Protein AF-A0A950VJY5-F1 (afdb_monomer)

Mean predicted aligned error: 3.11 Å

Solvent-accessible surface area (backbone atoms only — not comparable to full-atom values): 9337 Å² total; per-residue (Å²): 140,59,28,35,28,33,32,48,60,24,41,36,38,48,48,24,31,32,74,44,78,8,54,73,68,80,34,71,55,58,63,58,92,52,26,33,60,64,36,18,53,46,52,40,54,42,53,48,38,57,77,68,72,43,86,85,82,41,39,42,32,32,41,48,60,34,58,52,48,41,64,75,40,31,74,78,50,37,62,79,45,54,50,73,69,52,54,52,46,38,77,76,61,54,58,92,57,48,47,78,38,81,85,54,80,79,39,52,68,32,36,72,71,49,65,65,55,39,68,76,57,98,82,40,72,43,76,56,53,72,68,60,38,48,48,52,10,56,33,51,64,66,43,52,97,92,43,70,47,26,36,27,57,82,53,68,64,63,58,53,34,78,95,36,61,96,29,59,54

Secondary structure (DSSP, 8-state):
---EEEPHHHHHHHHHHHHTTTGGGTS-----SS--HHHHHHHHHHHHHHHTT------EEEEHHHHHHHHHTHHHHTTTSS-HHHHHHHHHS--TTEEEE--SGGGHHHHHTS-SEEE-STT-EEEPPHHHHHHHHHHHHT--SS---EEE---HHHHT-GGGTTTB-

Radius of gyration: 15.48 Å; Cα contacts (8 Å, |Δi|>4): 274; chains: 1; bounding box: 44×30×37 Å

Structure (mmCIF, N/CA/C/O backbone):
data_AF-A0A950VJY5-F1
#
_entry.id   AF-A0A950VJY5-F1
#
loop_
_atom_site.group_PDB
_atom_site.id
_atom_site.type_symbol
_atom_site.label_atom_id
_atom_site.label_alt_id
_atom_site.label_comp_id
_atom_site.label_asym_id
_atom_site.label_entity_id
_atom_site.label_seq_id
_atom_site.pdbx_PDB_ins_code
_atom_site.Cartn_x
_atom_site.Cartn_y
_atom_site.Cartn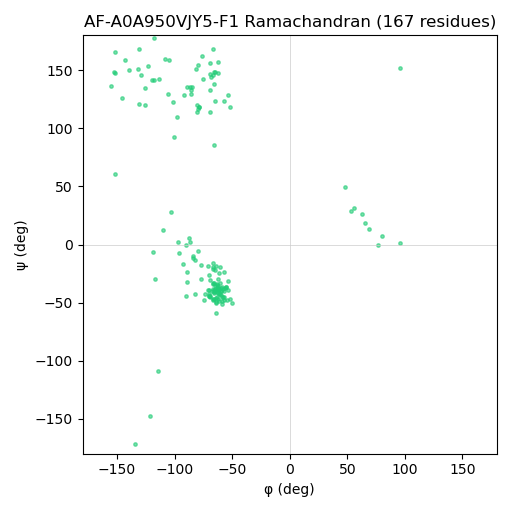_z
_atom_site.occupancy
_atom_site.B_iso_or_equiv
_atom_site.auth_seq_id
_atom_site.auth_comp_id
_atom_site.auth_asym_id
_atom_site.auth_atom_id
_atom_site.pdbx_PDB_model_num
ATOM 1 N N . MET A 1 1 ? 11.639 11.248 5.006 1.00 70.75 1 MET A N 1
ATOM 2 C CA . MET A 1 1 ? 11.429 10.058 4.155 1.00 70.75 1 MET A CA 1
ATOM 3 C C . MET A 1 1 ? 10.910 8.958 5.064 1.00 70.75 1 MET A C 1
ATOM 5 O O . MET A 1 1 ? 11.319 8.972 6.218 1.00 70.75 1 MET A O 1
ATOM 9 N N . ARG A 1 2 ? 9.901 8.187 4.648 1.00 87.00 2 ARG A N 1
ATOM 10 C CA . ARG A 1 2 ? 9.120 7.291 5.522 1.00 87.00 2 ARG A CA 1
ATOM 11 C C . ARG A 1 2 ? 8.578 6.133 4.686 1.00 87.00 2 ARG A C 1
ATOM 13 O O . ARG A 1 2 ? 8.304 6.359 3.508 1.00 87.00 2 ARG A O 1
ATOM 20 N N . SER A 1 3 ? 8.422 4.952 5.277 1.00 95.56 3 SER A N 1
ATOM 21 C CA . SER A 1 3 ? 7.792 3.808 4.609 1.00 95.56 3 SER A CA 1
ATOM 22 C C . SER A 1 3 ? 6.305 4.072 4.344 1.00 95.56 3 SER A C 1
ATOM 24 O O . SER A 1 3 ? 5.652 4.763 5.131 1.00 95.56 3 SER A O 1
ATOM 26 N N . ILE A 1 4 ? 5.772 3.552 3.238 1.00 97.62 4 ILE A N 1
ATOM 27 C CA . ILE A 1 4 ? 4.392 3.799 2.797 1.00 97.62 4 ILE A CA 1
ATOM 28 C C . ILE A 1 4 ? 3.682 2.491 2.442 1.00 97.62 4 ILE A C 1
ATOM 30 O O . ILE A 1 4 ? 4.117 1.761 1.553 1.00 97.62 4 ILE A O 1
ATOM 34 N N . GLY A 1 5 ? 2.580 2.219 3.135 1.00 98.12 5 GLY A N 1
ATOM 35 C CA . GLY A 1 5 ? 1.648 1.145 2.828 1.00 98.12 5 GLY A CA 1
ATOM 36 C C . GLY A 1 5 ? 0.626 1.610 1.801 1.00 98.12 5 GLY A C 1
ATOM 37 O O . GLY A 1 5 ? 0.067 2.698 1.935 1.00 98.12 5 GLY A O 1
ATOM 38 N N . LEU A 1 6 ? 0.388 0.811 0.770 1.00 98.56 6 LEU A N 1
ATOM 39 C CA . LEU A 1 6 ? -0.612 1.089 -0.252 1.00 98.56 6 LEU A CA 1
ATOM 40 C C . LEU A 1 6 ? -1.865 0.257 0.012 1.00 98.56 6 LEU A C 1
ATOM 42 O O . LEU A 1 6 ? -1.803 -0.975 0.034 1.00 98.56 6 LEU A O 1
ATOM 46 N N . ASP A 1 7 ? -2.997 0.938 0.161 1.00 97.56 7 ASP A N 1
ATOM 47 C CA . ASP A 1 7 ? -4.314 0.316 0.046 1.00 97.56 7 ASP A CA 1
ATOM 48 C C . ASP A 1 7 ? -4.576 -0.150 -1.406 1.00 97.56 7 ASP A C 1
ATOM 50 O O . ASP A 1 7 ? -3.850 0.200 -2.341 1.00 97.56 7 ASP A O 1
ATOM 54 N N . THR A 1 8 ? -5.623 -0.941 -1.617 1.00 97.94 8 THR A N 1
ATOM 55 C CA . THR A 1 8 ? -6.007 -1.567 -2.884 1.00 97.94 8 THR A CA 1
ATOM 56 C C . THR A 1 8 ? -6.094 -0.583 -4.059 1.00 97.94 8 THR A C 1
ATOM 58 O O . THR A 1 8 ? -5.561 -0.868 -5.137 1.00 97.94 8 THR A O 1
ATOM 61 N N . GLY A 1 9 ? -6.745 0.574 -3.885 1.00 97.75 9 GLY A N 1
ATOM 62 C CA . GLY A 1 9 ? -6.869 1.598 -4.936 1.00 97.75 9 GLY A CA 1
ATOM 63 C C . GLY A 1 9 ? -5.510 2.194 -5.330 1.00 97.75 9 GLY A C 1
ATOM 64 O O . GLY A 1 9 ? -5.079 2.039 -6.482 1.00 97.75 9 GLY A O 1
ATOM 65 N N . PRO A 1 10 ? -4.779 2.802 -4.378 1.00 98.19 10 PRO A N 1
ATOM 66 C CA . PRO A 1 10 ? -3.425 3.308 -4.594 1.00 98.19 10 PRO A CA 1
ATOM 67 C C . PRO A 1 10 ? -2.438 2.262 -5.126 1.00 98.19 10 PRO A C 1
ATOM 69 O O . PRO A 1 10 ? -1.627 2.596 -5.988 1.00 98.19 10 PRO A O 1
ATOM 72 N N . LEU A 1 11 ? -2.526 0.996 -4.699 1.00 98.62 11 LEU A N 1
ATOM 73 C CA . LEU A 1 11 ? -1.717 -0.100 -5.242 1.00 98.62 11 LEU A CA 1
ATOM 74 C C . LEU A 1 11 ? -2.030 -0.357 -6.720 1.00 98.62 11 LEU A C 1
ATOM 76 O O . LEU A 1 11 ? -1.112 -0.496 -7.529 1.00 98.62 11 LEU A O 1
ATOM 80 N N . ALA A 1 12 ? -3.308 -0.411 -7.099 1.00 98.38 12 ALA A N 1
ATOM 81 C CA . ALA A 1 12 ? -3.699 -0.606 -8.494 1.00 98.38 12 ALA A CA 1
ATOM 82 C C . ALA A 1 12 ? -3.202 0.541 -9.386 1.00 98.38 12 ALA A C 1
ATOM 84 O O . ALA A 1 12 ? -2.751 0.316 -10.512 1.00 98.38 12 ALA A O 1
ATOM 85 N N . ASP A 1 13 ? -3.261 1.771 -8.877 1.00 98.12 13 ASP A N 1
ATOM 86 C CA . ASP A 1 13 ? -2.757 2.950 -9.574 1.00 98.12 13 ASP A CA 1
ATOM 87 C C . ASP A 1 13 ? -1.230 2.959 -9.682 1.00 98.12 13 ASP A C 1
ATOM 89 O O . ASP A 1 13 ? -0.686 3.149 -10.772 1.00 98.12 13 ASP A O 1
ATOM 93 N N . PHE A 1 14 ? -0.541 2.626 -8.591 1.00 98.56 14 PHE A N 1
ATOM 94 C CA . PHE A 1 14 ? 0.899 2.399 -8.574 1.00 98.56 14 PHE A CA 1
ATOM 95 C C . PHE A 1 14 ? 1.317 1.351 -9.613 1.00 98.56 14 PHE A C 1
ATOM 97 O O . PHE A 1 14 ? 2.227 1.613 -10.392 1.00 98.56 14 PHE A O 1
ATOM 104 N N . LEU A 1 15 ? 0.645 0.196 -9.686 1.00 98.56 15 LEU A N 1
ATOM 105 C CA . LEU A 1 15 ? 0.972 -0.867 -10.645 1.00 98.56 15 LEU A CA 1
ATOM 106 C C . LEU A 1 15 ? 0.735 -0.434 -12.097 1.00 98.56 15 LEU A C 1
ATOM 108 O O . LEU A 1 15 ? 1.558 -0.729 -12.968 1.00 98.56 15 LEU A O 1
ATOM 112 N N . GLY A 1 16 ? -0.351 0.299 -12.359 1.00 98.12 16 GLY A N 1
ATOM 113 C CA . GLY A 1 16 ? -0.619 0.879 -13.675 1.00 98.12 16 GLY A CA 1
ATOM 114 C C . GLY A 1 16 ? 0.478 1.850 -14.115 1.00 98.12 16 GLY A C 1
ATOM 115 O O . GLY A 1 16 ? 0.944 1.793 -15.252 1.00 98.12 16 GLY A O 1
ATOM 116 N N . GLN A 1 17 ? 0.958 2.698 -13.203 1.00 98.31 17 GLN A N 1
ATOM 117 C CA . GLN A 1 17 ? 2.090 3.582 -13.482 1.00 98.31 17 GLN A CA 1
ATOM 118 C C . GLN A 1 17 ? 3.406 2.803 -13.606 1.00 98.31 17 GLN A C 1
ATOM 120 O O . GLN A 1 17 ? 4.171 3.053 -14.534 1.00 98.31 17 GLN A O 1
ATOM 125 N N . PHE A 1 18 ? 3.660 1.824 -12.735 1.00 98.38 18 PHE A N 1
ATOM 126 C CA . PHE A 1 18 ? 4.872 1.003 -12.732 1.00 98.38 18 PHE A CA 1
ATOM 127 C C . PHE A 1 18 ? 5.078 0.292 -14.073 1.00 98.38 18 PHE A C 1
ATOM 129 O O . PHE A 1 18 ? 6.179 0.317 -14.620 1.00 98.38 18 PHE A O 1
ATOM 136 N N . TYR A 1 19 ? 4.027 -0.301 -14.645 1.00 97.75 19 TYR A N 1
ATOM 137 C CA . TYR A 1 19 ? 4.103 -0.941 -15.963 1.00 97.75 19 TYR A CA 1
ATOM 138 C C . TYR A 1 19 ? 3.917 0.020 -17.145 1.00 97.75 19 TYR A C 1
ATOM 140 O O . TYR A 1 19 ? 4.209 -0.366 -18.278 1.00 97.75 19 TYR A O 1
ATOM 148 N N . GLY A 1 20 ? 3.483 1.254 -16.885 1.00 97.06 20 GLY A N 1
ATOM 149 C CA . GLY A 1 20 ? 3.276 2.307 -17.873 1.00 97.06 20 GLY A CA 1
ATOM 150 C C . GLY A 1 20 ? 4.235 3.484 -17.686 1.00 97.06 20 GLY A C 1
ATOM 151 O O . GLY A 1 20 ? 5.429 3.390 -17.979 1.00 97.06 20 GLY A O 1
ATOM 152 N N . SER A 1 21 ? 3.694 4.616 -17.231 1.00 97.25 21 SER A N 1
ATOM 153 C CA . SER A 1 21 ? 4.362 5.926 -17.221 1.00 97.25 21 SER A CA 1
ATOM 154 C C . SER A 1 21 ? 5.622 6.009 -16.356 1.00 97.25 21 SER A C 1
ATOM 156 O O . SER A 1 21 ? 6.575 6.670 -16.760 1.00 97.25 21 SER A O 1
ATOM 158 N N . ALA A 1 22 ? 5.663 5.330 -15.208 1.00 96.75 22 ALA A N 1
ATOM 159 C CA . ALA A 1 22 ? 6.813 5.321 -14.301 1.00 96.75 22 ALA A CA 1
ATOM 160 C C . ALA A 1 22 ? 7.926 4.360 -14.760 1.00 96.75 22 ALA A C 1
ATOM 162 O O . ALA A 1 22 ? 8.996 4.313 -14.154 1.00 96.75 22 ALA A O 1
ATOM 163 N N . GLN A 1 23 ? 7.700 3.583 -15.827 1.00 95.88 23 GLN A N 1
ATOM 164 C CA . GLN A 1 23 ? 8.704 2.724 -16.467 1.00 95.88 23 GLN A CA 1
ATOM 165 C C . GLN A 1 23 ? 9.496 1.858 -15.472 1.00 95.88 23 GLN A C 1
ATOM 167 O O . GLN A 1 23 ? 10.727 1.807 -15.505 1.00 95.88 23 GLN A O 1
ATOM 172 N N . ARG A 1 24 ? 8.785 1.169 -14.577 1.00 94.75 24 ARG A N 1
ATOM 173 C CA . ARG A 1 24 ? 9.330 0.308 -13.513 1.00 94.75 24 ARG A CA 1
ATOM 174 C C . ARG A 1 24 ? 10.190 1.053 -12.479 1.00 94.75 24 ARG A C 1
ATOM 176 O O . ARG A 1 24 ? 11.061 0.455 -11.858 1.00 94.75 24 ARG A O 1
ATOM 183 N N . GLY A 1 25 ? 9.941 2.349 -12.294 1.00 93.56 25 GLY A N 1
ATOM 184 C CA . GLY A 1 25 ? 10.686 3.228 -11.387 1.00 93.56 25 GLY A CA 1
ATOM 185 C C . GLY A 1 25 ? 11.813 4.026 -12.054 1.00 93.56 25 GLY A C 1
ATOM 186 O O . GLY A 1 25 ? 12.479 4.797 -11.372 1.00 93.56 25 GLY A O 1
ATOM 187 N N . ASN A 1 26 ? 12.019 3.889 -13.371 1.00 94.06 26 ASN A N 1
ATOM 188 C CA . ASN A 1 26 ? 12.992 4.704 -14.116 1.00 94.06 26 ASN A CA 1
ATOM 189 C C . ASN A 1 26 ? 12.486 6.125 -14.414 1.00 94.06 26 ASN A C 1
ATOM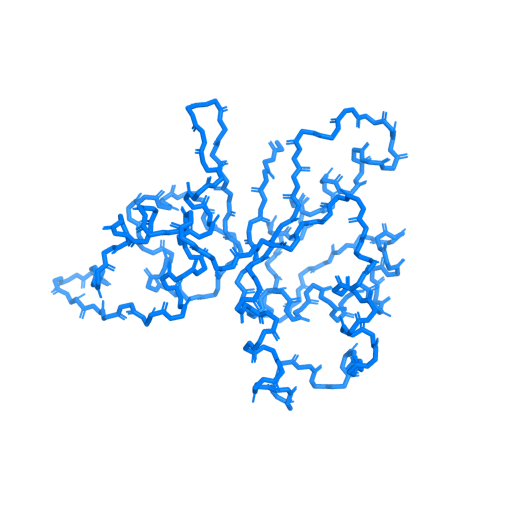 191 O O . ASN A 1 26 ? 13.273 7.013 -14.735 1.00 94.06 26 ASN A O 1
ATOM 195 N N . ALA A 1 27 ? 11.177 6.341 -14.312 1.00 97.19 27 ALA A N 1
ATOM 196 C CA . ALA A 1 27 ? 10.535 7.642 -14.398 1.00 97.19 27 ALA A CA 1
ATOM 197 C C . ALA A 1 27 ? 9.723 7.895 -13.115 1.00 97.19 27 ALA A C 1
ATOM 199 O O . ALA A 1 27 ? 9.303 6.939 -12.455 1.00 97.19 27 ALA A O 1
ATOM 200 N N . PRO A 1 28 ? 9.504 9.165 -12.729 1.00 97.25 28 PRO A N 1
ATOM 201 C CA . PRO A 1 28 ? 8.791 9.472 -11.500 1.00 97.25 28 PRO A CA 1
ATOM 202 C C . PRO A 1 28 ? 7.327 9.029 -11.577 1.00 97.25 28 PRO A C 1
ATOM 204 O O . PRO A 1 28 ? 6.639 9.281 -12.567 1.00 97.25 28 PRO A O 1
ATOM 207 N N . PHE A 1 29 ? 6.839 8.444 -10.485 1.00 98.25 29 PHE A N 1
ATOM 208 C CA . PHE A 1 29 ? 5.415 8.293 -10.212 1.00 98.25 29 PHE A CA 1
ATOM 209 C C . PHE A 1 29 ? 4.762 9.671 -10.089 1.00 98.25 29 PHE A C 1
ATOM 211 O O . PHE A 1 29 ? 5.385 10.637 -9.638 1.00 98.25 29 PHE A O 1
ATOM 218 N N . GLN A 1 30 ? 3.502 9.770 -10.487 1.00 98.19 30 GLN A N 1
ATOM 219 C CA . GLN A 1 30 ? 2.746 11.018 -10.516 1.00 98.19 30 GLN A CA 1
ATOM 220 C C . GLN A 1 30 ? 1.386 10.833 -9.846 1.00 98.19 30 GLN A C 1
ATOM 222 O O . GLN A 1 30 ? 0.954 9.710 -9.577 1.00 98.19 30 GLN A O 1
ATOM 227 N N . LYS A 1 31 ? 0.696 11.950 -9.594 1.00 97.44 31 LYS A N 1
ATOM 228 C CA . LYS A 1 31 ? -0.716 11.915 -9.212 1.00 97.44 31 LYS A CA 1
ATOM 229 C C . LYS A 1 31 ? -1.492 11.110 -10.258 1.00 97.44 31 LYS A C 1
ATOM 231 O O . LYS A 1 31 ? -1.392 11.408 -11.449 1.00 97.44 31 LYS A O 1
ATOM 236 N N . GLY A 1 32 ? -2.267 10.136 -9.804 1.00 94.19 32 GLY A N 1
ATOM 237 C CA . GLY A 1 32 ? -3.138 9.334 -10.652 1.00 94.19 32 GLY A CA 1
ATOM 238 C C . GLY A 1 32 ? -4.599 9.439 -10.229 1.00 94.19 32 GLY A C 1
ATOM 239 O O . GLY A 1 32 ? -5.050 10.498 -9.783 1.00 94.19 32 GLY A O 1
ATOM 240 N N . MET A 1 33 ? -5.339 8.349 -10.422 1.00 92.69 33 MET A N 1
ATOM 241 C CA . MET A 1 33 ? -6.743 8.264 -10.007 1.00 92.69 33 MET A CA 1
ATOM 242 C C . MET A 1 33 ? -6.868 8.121 -8.491 1.00 92.69 33 MET A C 1
ATOM 244 O O . MET A 1 33 ? -7.690 8.804 -7.893 1.00 92.69 33 MET A O 1
ATOM 248 N N . SER A 1 34 ? -6.015 7.282 -7.904 1.00 95.81 34 SER A N 1
ATOM 249 C CA . SER A 1 34 ? -6.031 6.938 -6.478 1.00 95.81 34 SER A CA 1
ATOM 250 C C . SER A 1 34 ? -4.754 7.387 -5.777 1.00 95.81 34 SER A C 1
ATOM 252 O O . SER A 1 34 ? -4.759 7.688 -4.588 1.00 95.81 34 SER A O 1
ATOM 254 N N . LEU A 1 35 ? -3.634 7.438 -6.503 1.00 96.44 35 LEU A N 1
ATOM 255 C CA . LEU A 1 35 ? -2.363 7.875 -5.953 1.00 96.44 35 LEU A CA 1
ATOM 256 C C . LEU A 1 35 ? -2.323 9.404 -5.872 1.00 96.44 35 LEU A C 1
ATOM 258 O O . LEU A 1 35 ? -2.380 10.100 -6.892 1.00 96.44 35 LEU A O 1
ATOM 262 N N . THR A 1 36 ? -2.194 9.935 -4.662 1.00 96.88 36 THR A N 1
ATOM 263 C CA . THR A 1 36 ? -2.111 11.379 -4.420 1.00 96.88 36 THR A CA 1
ATOM 264 C C . THR A 1 36 ? -0.732 11.946 -4.783 1.00 96.88 36 THR A C 1
ATOM 266 O O . THR A 1 36 ? 0.247 11.198 -4.909 1.00 96.88 36 THR A O 1
ATOM 269 N N . PRO A 1 37 ? -0.607 13.276 -4.968 1.00 97.12 37 PRO A N 1
ATOM 270 C CA . PRO A 1 37 ? 0.694 13.921 -5.151 1.00 97.12 37 PRO A CA 1
ATOM 271 C C . PRO A 1 37 ? 1.689 13.599 -4.029 1.00 97.12 37 PRO A C 1
ATOM 273 O O . PRO A 1 37 ? 2.876 13.389 -4.286 1.00 97.12 37 PRO A O 1
ATOM 276 N N . GLU A 1 38 ? 1.213 13.545 -2.788 1.00 96.75 38 GLU A N 1
ATOM 277 C CA . GLU A 1 38 ? 2.013 13.297 -1.597 1.00 96.75 38 GLU A CA 1
ATOM 278 C C . GLU A 1 38 ? 2.504 11.846 -1.554 1.00 96.75 38 GLU A C 1
ATOM 280 O O . GLU A 1 38 ? 3.696 11.615 -1.323 1.00 96.75 38 GLU A O 1
ATOM 285 N N . ALA A 1 39 ? 1.631 10.880 -1.865 1.00 97.25 39 ALA A N 1
ATOM 286 C CA . ALA A 1 39 ? 2.004 9.474 -1.997 1.00 97.25 39 ALA A CA 1
ATOM 287 C C . ALA A 1 39 ? 3.021 9.270 -3.131 1.00 97.25 39 ALA A C 1
ATOM 289 O O . ALA A 1 39 ? 4.066 8.649 -2.925 1.00 97.25 39 ALA A O 1
ATOM 290 N N . ALA A 1 40 ? 2.784 9.865 -4.305 1.00 97.88 40 ALA A N 1
ATOM 291 C CA . ALA A 1 40 ? 3.713 9.805 -5.432 1.00 97.88 40 ALA A CA 1
ATOM 292 C C . ALA A 1 40 ? 5.086 10.406 -5.077 1.00 97.88 40 ALA A C 1
ATOM 294 O O . ALA A 1 40 ? 6.126 9.815 -5.372 1.00 97.88 40 ALA A O 1
ATOM 295 N N . LYS A 1 41 ? 5.113 11.553 -4.385 1.00 97.06 41 LYS A N 1
ATOM 296 C CA . LYS A 1 41 ? 6.352 12.176 -3.894 1.00 97.06 41 LYS A CA 1
ATOM 297 C C . LYS A 1 41 ? 7.09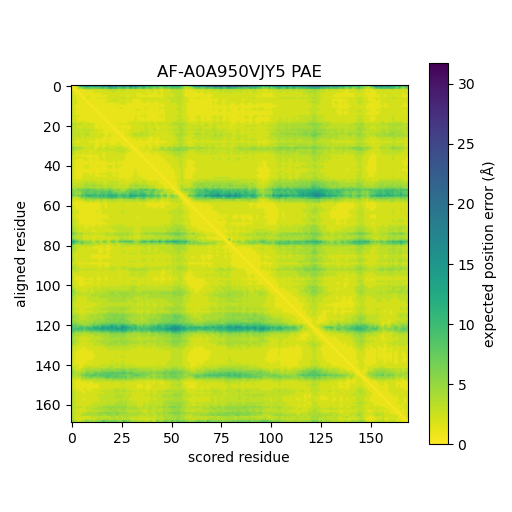8 11.267 -2.913 1.00 97.06 41 LYS A C 1
ATOM 299 O O . LYS A 1 41 ? 8.322 11.172 -3.004 1.00 97.06 41 LYS A O 1
ATOM 304 N N . ALA A 1 42 ? 6.389 10.607 -1.997 1.00 96.19 42 ALA A N 1
ATOM 305 C CA . ALA A 1 42 ? 6.983 9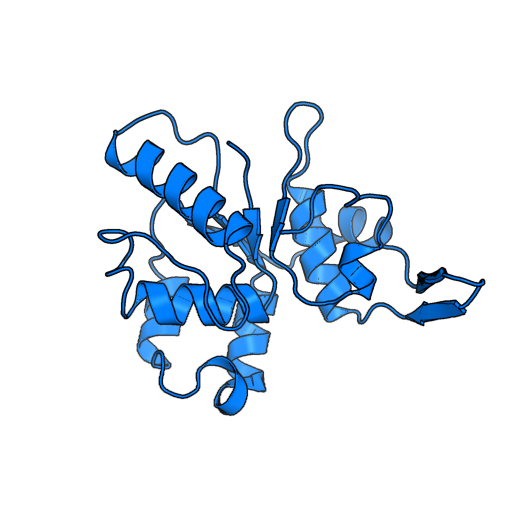.681 -1.035 1.00 96.19 42 ALA A CA 1
ATOM 306 C C . ALA A 1 42 ? 7.583 8.444 -1.723 1.00 96.19 42 ALA A C 1
ATOM 308 O O . ALA A 1 42 ? 8.740 8.113 -1.468 1.00 96.19 42 ALA A O 1
ATOM 309 N N . ILE A 1 43 ? 6.846 7.828 -2.652 1.00 97.56 43 ILE A N 1
ATOM 310 C CA . ILE A 1 43 ? 7.319 6.691 -3.457 1.00 97.56 43 ILE A CA 1
ATOM 311 C C . ILE A 1 43 ? 8.566 7.083 -4.250 1.00 97.56 43 ILE A C 1
ATOM 313 O O . ILE A 1 43 ? 9.575 6.388 -4.191 1.00 97.56 43 ILE A O 1
ATOM 317 N N . ASN A 1 44 ? 8.541 8.225 -4.941 1.00 97.31 44 ASN A N 1
ATOM 318 C CA . ASN A 1 44 ? 9.698 8.704 -5.697 1.00 97.31 44 ASN A CA 1
ATOM 319 C C . ASN A 1 44 ? 10.925 8.916 -4.806 1.00 97.31 44 ASN A C 1
ATOM 321 O O . ASN A 1 44 ? 12.035 8.585 -5.211 1.00 97.31 44 ASN A O 1
ATOM 325 N N . ALA A 1 45 ? 10.740 9.445 -3.594 1.00 95.50 45 ALA A N 1
ATOM 326 C CA . ALA A 1 45 ? 11.833 9.619 -2.645 1.00 95.50 45 ALA A CA 1
ATOM 327 C C . ALA A 1 45 ? 12.454 8.273 -2.232 1.00 95.50 45 ALA A C 1
ATOM 329 O O . ALA A 1 45 ? 13.677 8.180 -2.179 1.00 95.50 45 ALA A O 1
ATOM 330 N N . ILE A 1 46 ? 11.630 7.241 -2.008 1.00 95.88 46 ILE A N 1
ATOM 331 C CA . ILE A 1 46 ? 12.092 5.872 -1.731 1.00 95.88 46 ILE A CA 1
ATOM 332 C C . ILE A 1 46 ? 12.841 5.308 -2.943 1.00 95.88 46 ILE A C 1
ATOM 334 O O . ILE A 1 46 ? 13.970 4.861 -2.815 1.00 95.88 46 ILE A O 1
ATOM 338 N N . VAL A 1 47 ? 12.274 5.373 -4.148 1.00 95.69 47 VAL A N 1
ATOM 339 C CA . VAL A 1 47 ? 12.942 4.853 -5.356 1.00 95.69 47 VAL A CA 1
ATOM 340 C C . VAL A 1 47 ? 14.310 5.517 -5.563 1.00 95.69 47 VAL A C 1
ATOM 342 O O . VAL A 1 47 ? 15.285 4.843 -5.888 1.00 95.69 47 VAL A O 1
ATOM 345 N N . GLN A 1 48 ? 14.413 6.826 -5.317 1.00 93.69 48 GLN A N 1
ATOM 346 C CA . GLN A 1 48 ? 15.661 7.573 -5.474 1.00 93.69 48 GLN A CA 1
ATOM 347 C C . GLN A 1 48 ? 16.768 7.141 -4.506 1.00 93.69 48 GLN A C 1
ATOM 349 O O . GLN A 1 48 ? 17.924 7.139 -4.922 1.00 93.69 48 GLN A O 1
ATOM 354 N N . THR A 1 49 ? 16.465 6.743 -3.264 1.00 92.69 49 THR A N 1
ATOM 355 C CA . THR A 1 49 ? 17.515 6.232 -2.360 1.00 92.69 49 THR A CA 1
ATOM 356 C C . THR A 1 49 ? 18.111 4.934 -2.877 1.00 92.69 49 THR A C 1
ATOM 358 O O . THR A 1 49 ? 19.322 4.758 -2.837 1.00 92.69 49 THR A O 1
ATOM 361 N N . PHE A 1 50 ? 17.282 4.060 -3.451 1.00 90.81 50 PHE A N 1
ATOM 362 C CA . PHE A 1 50 ? 17.757 2.806 -4.036 1.00 90.81 50 PHE A CA 1
ATOM 363 C C . PHE A 1 50 ? 18.548 3.025 -5.326 1.00 90.81 50 PHE A C 1
ATOM 365 O O . PHE A 1 50 ? 19.563 2.374 -5.536 1.00 90.81 50 PHE A O 1
ATOM 372 N N . VAL A 1 51 ? 18.129 3.964 -6.178 1.00 89.19 51 VAL A N 1
ATOM 373 C CA . VAL A 1 51 ? 18.888 4.328 -7.390 1.00 89.19 51 VAL A CA 1
ATOM 374 C C . VAL A 1 51 ? 20.270 4.898 -7.042 1.00 89.19 51 VAL A C 1
ATOM 376 O O . VAL A 1 51 ? 21.212 4.736 -7.814 1.00 89.19 51 VAL A O 1
ATOM 379 N N . ARG A 1 52 ? 20.402 5.549 -5.881 1.00 89.69 52 ARG A N 1
ATOM 380 C CA . ARG A 1 52 ? 21.664 6.104 -5.370 1.00 89.69 52 ARG A CA 1
ATOM 381 C C . ARG A 1 52 ? 22.504 5.109 -4.566 1.00 89.69 52 ARG A C 1
ATOM 383 O O . ARG A 1 52 ? 23.556 5.507 -4.077 1.00 89.69 52 ARG A O 1
ATOM 390 N N . ASP A 1 53 ? 22.053 3.859 -4.438 1.00 87.31 53 ASP A N 1
ATOM 391 C CA . ASP A 1 53 ? 22.688 2.822 -3.612 1.00 87.31 53 ASP A CA 1
ATOM 392 C C . ASP A 1 53 ? 22.866 3.251 -2.139 1.00 87.31 53 ASP A C 1
ATOM 394 O O . ASP A 1 53 ? 23.818 2.888 -1.449 1.00 87.31 53 ASP A O 1
ATOM 398 N N . GLU A 1 54 ? 21.941 4.080 -1.644 1.00 87.00 54 GLU A N 1
ATOM 399 C CA . GLU A 1 54 ? 21.895 4.482 -0.240 1.00 87.00 54 GLU A CA 1
ATOM 400 C C . GLU A 1 54 ? 21.214 3.387 0.602 1.00 87.00 54 GLU A C 1
ATOM 402 O O . GLU A 1 54 ? 20.329 2.685 0.101 1.00 87.00 54 GLU A O 1
ATOM 407 N N . PRO A 1 55 ? 21.558 3.247 1.901 1.00 80.81 55 PRO A N 1
ATOM 408 C CA . PRO A 1 55 ? 20.936 2.259 2.773 1.00 80.81 55 PRO A CA 1
ATOM 409 C C . PRO A 1 55 ? 19.406 2.334 2.743 1.00 80.81 55 PRO A C 1
ATOM 411 O O . PRO A 1 55 ? 18.794 3.337 3.124 1.00 80.81 55 PRO A O 1
ATOM 414 N N . ALA A 1 56 ? 18.798 1.234 2.307 1.00 75.81 56 ALA A N 1
ATOM 415 C CA . ALA A 1 56 ? 17.362 1.045 2.205 1.00 75.81 56 ALA A CA 1
ATOM 416 C C . 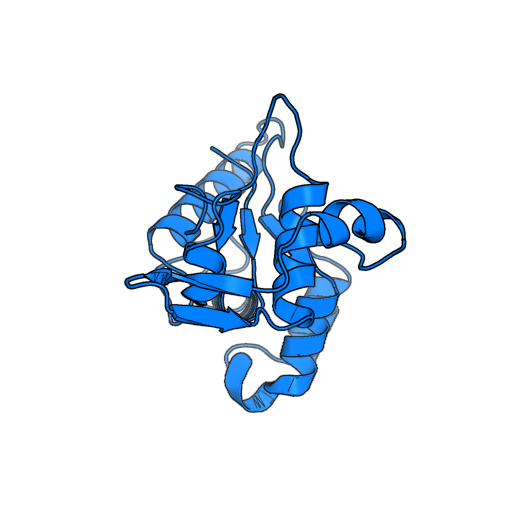ALA A 1 56 ? 16.695 1.054 3.588 1.00 75.81 56 ALA A C 1
ATOM 418 O O . ALA A 1 56 ? 16.497 0.011 4.206 1.00 75.81 56 ALA A O 1
ATOM 419 N N . ARG A 1 57 ? 16.359 2.244 4.089 1.00 84.56 57 ARG A N 1
ATOM 420 C CA . ARG A 1 57 ? 15.633 2.394 5.358 1.00 84.56 57 ARG A CA 1
ATOM 421 C C . ARG A 1 57 ? 14.116 2.374 5.181 1.00 84.56 57 ARG A C 1
ATOM 423 O O . ARG A 1 57 ? 13.412 1.917 6.068 1.00 84.56 57 ARG A O 1
ATOM 430 N N . TYR A 1 58 ? 13.627 2.874 4.050 1.00 91.88 58 TYR A N 1
ATOM 431 C CA . TYR A 1 58 ? 12.205 3.097 3.805 1.00 91.88 58 TYR A CA 1
ATOM 432 C C . TYR A 1 58 ? 11.732 2.287 2.607 1.00 91.88 58 TYR A C 1
ATOM 434 O O . TYR A 1 58 ? 12.457 2.172 1.620 1.00 91.88 58 TYR A O 1
ATOM 442 N N . LEU A 1 59 ? 10.518 1.747 2.687 1.00 95.50 59 LEU A N 1
ATOM 443 C CA . LEU A 1 59 ? 9.974 0.836 1.679 1.00 95.50 59 LEU A CA 1
ATOM 444 C C . LEU A 1 59 ? 8.559 1.240 1.274 1.00 95.50 59 LEU A C 1
ATOM 446 O O . LEU A 1 59 ? 7.802 1.808 2.064 1.00 95.50 59 LEU A O 1
ATOM 450 N N . VAL A 1 60 ? 8.200 0.914 0.037 1.00 97.94 60 VAL A N 1
ATOM 451 C CA . VAL A 1 60 ? 6.799 0.844 -0.384 1.00 97.94 60 VAL A CA 1
ATOM 452 C C . VAL A 1 60 ? 6.312 -0.560 -0.058 1.00 97.94 60 VAL A C 1
ATOM 454 O O . VAL A 1 60 ? 7.026 -1.525 -0.315 1.00 97.94 60 VAL A O 1
ATOM 457 N N . PHE A 1 61 ? 5.128 -0.712 0.512 1.00 98.25 61 PHE A N 1
ATOM 458 C CA . PHE A 1 61 ? 4.609 -2.037 0.825 1.00 98.25 61 PHE A CA 1
ATOM 459 C C . PHE A 1 61 ? 3.107 -2.133 0.604 1.00 98.25 61 PHE A C 1
ATOM 461 O O . PHE A 1 61 ? 2.405 -1.127 0.556 1.00 98.25 61 PHE A O 1
ATOM 468 N N . ALA A 1 62 ? 2.610 -3.353 0.442 1.00 98.50 62 ALA A N 1
ATOM 469 C CA . ALA A 1 62 ? 1.182 -3.630 0.409 1.00 98.50 62 ALA A CA 1
ATOM 470 C C . ALA A 1 62 ? 0.904 -5.049 0.901 1.00 98.50 62 ALA A C 1
ATOM 472 O O . ALA A 1 62 ? 1.695 -5.963 0.666 1.00 98.50 62 ALA A O 1
ATOM 473 N N . SER A 1 63 ? -0.247 -5.240 1.541 1.00 98.19 63 SER A N 1
ATOM 474 C CA . SER A 1 63 ? -0.685 -6.569 1.975 1.00 98.19 63 SER A CA 1
ATOM 475 C C . SER A 1 63 ? -0.980 -7.481 0.778 1.00 98.19 63 SER A C 1
ATOM 477 O O . SER A 1 63 ? -1.498 -7.031 -0.247 1.00 98.19 63 SER A O 1
ATOM 479 N N . THR A 1 64 ? -0.755 -8.785 0.927 1.00 97.75 64 THR A N 1
ATOM 480 C CA . THR A 1 64 ? -1.200 -9.813 -0.034 1.00 97.75 64 THR A CA 1
ATOM 481 C C . THR A 1 64 ? -2.703 -9.731 -0.330 1.00 97.75 64 THR A C 1
ATOM 483 O O . THR A 1 64 ? -3.115 -9.980 -1.466 1.00 97.75 64 THR A O 1
ATOM 486 N N . LEU A 1 65 ? -3.524 -9.308 0.642 1.00 98.06 65 LEU A N 1
ATOM 487 C CA . LEU A 1 65 ? -4.957 -9.085 0.439 1.00 98.06 65 LEU A CA 1
ATOM 488 C C . LEU A 1 65 ? -5.237 -7.995 -0.602 1.00 98.06 65 LEU A C 1
ATOM 490 O O . LEU A 1 65 ? -6.145 -8.172 -1.406 1.00 98.06 65 LEU A O 1
ATOM 494 N N . ALA A 1 66 ? -4.439 -6.924 -0.661 1.00 98.19 66 ALA A N 1
ATOM 495 C CA . ALA A 1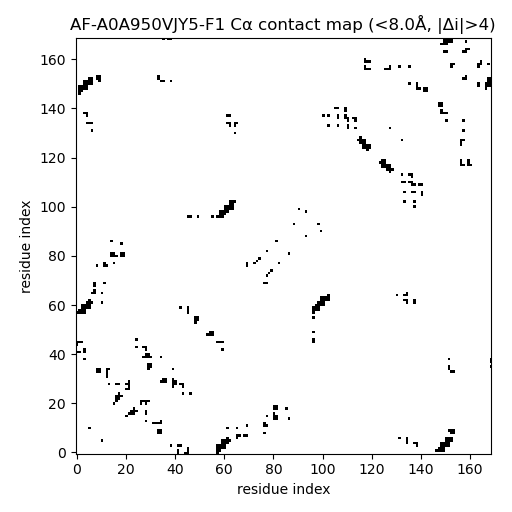 66 ? -4.638 -5.854 -1.643 1.00 98.19 66 ALA A CA 1
ATOM 496 C C . ALA A 1 66 ? -4.477 -6.382 -3.081 1.00 98.19 66 ALA A C 1
ATOM 498 O O . ALA A 1 66 ? -5.252 -6.056 -3.981 1.00 98.19 66 ALA A O 1
ATOM 499 N N . PHE A 1 67 ? -3.530 -7.301 -3.299 1.00 98.25 67 PHE A N 1
ATOM 500 C CA . PHE A 1 67 ? -3.384 -7.998 -4.579 1.00 98.25 67 PHE A CA 1
ATOM 501 C C . PHE A 1 67 ? -4.585 -8.910 -4.880 1.00 98.25 67 PHE A C 1
ATOM 503 O O . PHE A 1 67 ? -5.054 -8.949 -6.020 1.00 98.25 67 PHE A O 1
ATOM 510 N N . ALA A 1 68 ? -5.115 -9.617 -3.877 1.00 97.44 68 ALA A N 1
ATOM 511 C CA . ALA A 1 68 ? -6.324 -10.432 -4.025 1.00 97.44 68 ALA A CA 1
ATOM 512 C C . ALA A 1 68 ? -7.580 -9.580 -4.304 1.00 97.44 68 ALA A C 1
ATOM 514 O O . ALA A 1 68 ? -8.466 -9.979 -5.061 1.00 97.44 68 ALA A O 1
ATOM 515 N N . GLU A 1 69 ? -7.662 -8.374 -3.752 1.00 97.75 69 GLU A N 1
ATOM 516 C CA . GLU A 1 69 ? -8.740 -7.443 -4.062 1.00 97.75 69 GLU A CA 1
ATOM 517 C C . GLU A 1 69 ? -8.647 -6.894 -5.484 1.00 97.75 69 GLU A C 1
ATOM 519 O O . GLU A 1 69 ? -9.673 -6.799 -6.165 1.00 97.75 69 GLU A O 1
ATOM 524 N N . ILE A 1 70 ? -7.435 -6.600 -5.965 1.00 98.00 70 ILE A N 1
ATOM 525 C CA . ILE A 1 70 ? -7.195 -6.222 -7.362 1.00 98.00 70 ILE A CA 1
ATOM 526 C C . ILE A 1 70 ? -7.678 -7.317 -8.311 1.00 98.00 70 ILE A C 1
ATOM 528 O O . ILE A 1 70 ? -8.354 -7.009 -9.291 1.00 98.00 70 ILE A O 1
ATOM 532 N N . THR A 1 71 ? -7.386 -8.591 -8.033 1.00 96.88 71 THR A N 1
ATOM 533 C CA . THR A 1 71 ? -7.858 -9.691 -8.889 1.00 96.88 71 THR A CA 1
ATOM 534 C C . THR A 1 71 ? -9.377 -9.850 -8.831 1.00 96.88 71 THR A C 1
ATOM 536 O O . THR A 1 71 ? -10.008 -10.024 -9.873 1.00 96.88 71 THR A O 1
ATOM 539 N N . ARG A 1 72 ? -9.995 -9.706 -7.651 1.00 96.56 72 ARG A N 1
ATOM 540 C CA . ARG A 1 72 ? -11.459 -9.765 -7.493 1.00 96.56 72 ARG A CA 1
ATOM 541 C C . ARG A 1 72 ? -12.180 -8.615 -8.202 1.00 96.56 72 ARG A C 1
ATOM 543 O O . ARG A 1 72 ? -13.257 -8.812 -8.758 1.00 96.56 72 ARG A O 1
ATOM 550 N N . LYS A 1 73 ? -11.600 -7.414 -8.175 1.00 95.81 73 LYS A N 1
ATOM 551 C CA . LYS A 1 73 ? -12.150 -6.178 -8.757 1.00 95.81 73 LYS A CA 1
ATOM 552 C C . LYS A 1 73 ? -11.452 -5.814 -10.080 1.00 95.81 73 LYS A C 1
ATOM 554 O O . LYS A 1 73 ? -11.395 -4.637 -10.438 1.00 95.81 73 LYS A O 1
ATOM 559 N N . TRP A 1 74 ? -10.931 -6.806 -10.815 1.00 95.75 74 TRP A N 1
ATOM 560 C CA . TRP A 1 74 ? -10.006 -6.610 -11.942 1.00 95.75 74 TRP A CA 1
ATOM 561 C C . TRP A 1 74 ? -10.479 -5.586 -12.976 1.00 95.75 74 TRP A C 1
ATOM 563 O O . TRP A 1 74 ? -9.734 -4.672 -13.322 1.00 95.75 74 TRP A O 1
ATOM 573 N N . GLY A 1 75 ? -11.723 -5.706 -13.450 1.00 93.88 75 GLY A N 1
ATOM 574 C CA . GLY A 1 75 ? -12.268 -4.797 -14.463 1.00 93.88 75 GLY A CA 1
ATOM 575 C C . GLY A 1 75 ? -12.237 -3.328 -14.030 1.00 93.88 75 GLY A C 1
ATOM 576 O O . GLY A 1 75 ? -11.896 -2.466 -14.834 1.00 93.88 75 GLY A O 1
ATOM 577 N N . ASN A 1 76 ? -12.508 -3.066 -12.750 1.00 94.00 76 ASN A N 1
ATOM 578 C CA . ASN A 1 76 ? -12.589 -1.716 -12.200 1.00 94.00 76 ASN A CA 1
ATOM 579 C C . ASN A 1 76 ? -11.204 -1.155 -11.859 1.00 94.00 76 ASN A C 1
ATOM 581 O O . ASN A 1 76 ? -10.928 0.008 -12.129 1.00 94.00 76 ASN A O 1
ATOM 585 N N . LEU A 1 77 ? -10.336 -1.976 -11.260 1.00 94.94 77 LEU A N 1
ATOM 586 C CA . LEU A 1 77 ? -9.042 -1.520 -10.753 1.00 94.94 77 LEU A CA 1
ATOM 587 C C . LEU A 1 77 ? -7.927 -1.625 -11.788 1.00 94.94 77 LEU A C 1
ATOM 589 O O . LEU A 1 77 ? -7.150 -0.687 -11.938 1.00 94.94 77 LEU A O 1
ATOM 593 N N . ALA A 1 78 ? -7.822 -2.728 -12.527 1.00 93.44 78 ALA A N 1
ATOM 594 C CA . ALA A 1 78 ? -6.796 -2.840 -13.555 1.00 93.44 78 ALA A CA 1
ATOM 595 C C . ALA A 1 78 ? -7.167 -1.985 -14.768 1.00 93.44 78 ALA A C 1
ATOM 597 O O . ALA A 1 78 ? -6.326 -1.229 -15.244 1.00 93.44 78 ALA A O 1
ATOM 598 N N . GLY A 1 79 ? -8.412 -2.071 -15.255 1.00 88.00 79 GLY A N 1
ATOM 599 C CA . GLY A 1 79 ? -8.924 -1.204 -16.328 1.00 88.00 79 GLY A CA 1
ATOM 600 C C . GLY A 1 79 ? -8.049 -1.175 -17.592 1.00 88.00 79 GLY A C 1
ATOM 601 O O . GLY A 1 79 ? -7.962 -0.148 -18.255 1.00 88.00 79 GLY A O 1
ATOM 602 N N . GLY A 1 80 ? -7.320 -2.261 -17.884 1.00 91.44 80 GLY A N 1
ATOM 603 C CA . GLY A 1 80 ? -6.354 -2.336 -18.990 1.00 91.44 80 GLY A CA 1
ATOM 604 C C . GLY A 1 80 ? -5.010 -1.627 -18.753 1.00 91.44 80 GLY A C 1
ATOM 605 O O . GLY A 1 80 ? -4.145 -1.688 -19.619 1.00 91.44 80 GLY A O 1
ATOM 606 N N . ARG A 1 81 ? -4.800 -1.000 -17.589 1.00 95.50 81 ARG A N 1
ATOM 607 C CA . ARG A 1 81 ? -3.555 -0.298 -17.216 1.00 95.50 81 ARG A CA 1
ATOM 608 C C . ARG A 1 81 ? -2.382 -1.247 -16.978 1.00 95.50 81 ARG A C 1
ATOM 610 O O . ARG A 1 81 ? -1.230 -0.857 -17.121 1.00 95.50 81 ARG A O 1
ATOM 617 N N . PHE A 1 82 ? -2.684 -2.486 -16.608 1.00 97.06 82 PHE A N 1
ATOM 618 C CA . PHE A 1 82 ? -1.747 -3.600 -16.543 1.00 97.06 82 PHE A CA 1
ATOM 619 C C . PHE A 1 82 ? -2.497 -4.919 -16.776 1.00 97.06 82 PHE A C 1
ATOM 621 O O . PHE A 1 82 ? -3.729 -4.977 -16.736 1.00 97.06 82 PHE A O 1
ATOM 628 N N . HIS A 1 83 ? -1.754 -5.990 -17.043 1.00 97.31 83 HIS A N 1
ATOM 629 C CA . HIS A 1 83 ? -2.275 -7.308 -17.398 1.00 97.31 83 HIS A CA 1
ATOM 630 C C . HIS A 1 83 ? -2.097 -8.338 -16.270 1.00 97.31 83 HIS A C 1
ATOM 632 O O . HIS A 1 83 ? -1.199 -8.190 -15.436 1.00 97.31 83 HIS A O 1
ATOM 638 N N . PRO A 1 84 ? -2.868 -9.446 -16.257 1.00 97.00 84 PRO A N 1
ATOM 639 C CA . PRO A 1 84 ? -2.762 -10.452 -15.195 1.00 97.00 84 PRO A CA 1
ATOM 640 C C . PRO A 1 84 ? -1.361 -11.070 -15.070 1.00 97.00 84 PRO A C 1
ATOM 642 O O . PRO A 1 84 ? -0.880 -11.322 -13.968 1.00 97.00 84 PRO A O 1
ATOM 645 N N . HIS A 1 85 ? -0.667 -11.274 -16.195 1.00 96.88 85 HIS A N 1
ATOM 646 C CA . HIS A 1 85 ? 0.701 -11.795 -16.192 1.00 96.88 85 HIS A CA 1
ATOM 647 C C . HIS A 1 85 ? 1.711 -10.788 -15.620 1.00 96.88 85 HIS A C 1
ATOM 649 O O . HIS A 1 85 ? 2.686 -11.205 -15.003 1.00 96.88 85 HIS A O 1
ATOM 655 N N . GLN A 1 86 ? 1.466 -9.481 -15.777 1.00 97.81 86 GLN A N 1
ATOM 656 C CA . GLN A 1 86 ? 2.282 -8.439 -15.153 1.00 97.81 86 GLN A CA 1
ATOM 657 C C . GLN A 1 86 ? 2.068 -8.435 -13.640 1.00 97.81 86 GLN A C 1
ATOM 659 O O . GLN A 1 86 ? 3.046 -8.457 -12.908 1.00 97.81 86 GLN A O 1
ATOM 664 N N . LEU A 1 87 ? 0.818 -8.525 -13.165 1.00 97.81 87 LEU A N 1
ATOM 665 C CA . LEU A 1 87 ? 0.532 -8.652 -11.731 1.00 97.81 87 LEU A CA 1
ATOM 666 C C . LEU A 1 87 ? 1.234 -9.876 -11.123 1.00 97.81 87 LEU A C 1
ATOM 668 O O . LEU A 1 87 ? 1.909 -9.767 -10.104 1.00 97.81 87 LEU A O 1
ATOM 672 N N . ARG A 1 88 ? 1.124 -11.037 -11.783 1.00 96.81 88 ARG A N 1
ATOM 673 C CA . ARG A 1 88 ? 1.812 -12.264 -11.359 1.00 96.81 88 ARG A CA 1
ATOM 674 C C . ARG A 1 88 ? 3.330 -12.081 -11.317 1.00 96.81 88 ARG A C 1
ATOM 676 O O . ARG A 1 88 ? 3.960 -12.518 -10.360 1.00 96.81 88 ARG A O 1
ATOM 683 N N . ALA A 1 89 ? 3.910 -11.463 -12.346 1.00 96.94 89 ALA A N 1
ATOM 684 C CA . ALA A 1 89 ? 5.342 -11.190 -12.396 1.00 96.94 89 ALA A CA 1
ATOM 685 C C . ALA A 1 89 ? 5.776 -10.237 -11.274 1.00 96.94 89 ALA A C 1
ATOM 687 O O . ALA A 1 89 ? 6.816 -10.469 -10.673 1.00 96.94 89 ALA A O 1
ATOM 688 N N . PHE A 1 90 ? 4.967 -9.222 -10.953 1.00 98.19 90 PHE A N 1
ATOM 689 C CA . PHE A 1 90 ? 5.232 -8.314 -9.840 1.00 98.19 90 PHE A CA 1
ATOM 690 C C . PHE A 1 90 ? 5.257 -9.055 -8.504 1.00 98.19 90 PHE A C 1
ATOM 692 O O . PHE A 1 90 ? 6.202 -8.909 -7.747 1.00 98.19 90 PHE A O 1
ATOM 699 N N . ILE A 1 91 ? 4.256 -9.894 -8.225 1.00 96.50 91 ILE A N 1
ATOM 700 C CA . ILE A 1 91 ? 4.197 -10.663 -6.971 1.00 96.50 91 ILE A CA 1
ATOM 701 C C . ILE A 1 91 ? 5.402 -11.608 -6.850 1.00 96.50 91 ILE A C 1
ATOM 703 O O . ILE A 1 91 ? 5.950 -11.770 -5.766 1.00 96.50 91 ILE A O 1
ATOM 707 N N . ALA A 1 92 ? 5.829 -12.218 -7.959 1.00 95.94 92 ALA A N 1
ATOM 708 C CA . ALA A 1 92 ? 6.956 -13.147 -7.968 1.00 95.94 92 ALA A CA 1
ATOM 709 C C . ALA A 1 92 ? 8.334 -12.461 -7.912 1.00 95.94 92 ALA A C 1
ATOM 711 O O . ALA A 1 92 ? 9.294 -13.068 -7.446 1.00 95.94 92 ALA A O 1
ATOM 712 N N . ALA A 1 93 ? 8.449 -11.243 -8.443 1.00 95.69 93 ALA A N 1
ATOM 713 C CA . ALA A 1 93 ? 9.717 -10.544 -8.633 1.00 95.69 93 ALA A CA 1
ATOM 714 C C . ALA A 1 93 ? 9.525 -9.018 -8.579 1.00 95.69 93 ALA A C 1
ATOM 716 O O . ALA A 1 93 ? 9.783 -8.300 -9.551 1.00 95.69 93 ALA A O 1
ATOM 717 N N . HIS A 1 94 ? 9.037 -8.519 -7.444 1.00 95.94 94 HIS A N 1
ATOM 718 C CA . HIS A 1 94 ? 8.916 -7.085 -7.192 1.00 95.94 94 HIS A CA 1
ATOM 719 C C . HIS A 1 94 ? 10.311 -6.448 -7.028 1.00 95.94 94 HIS A C 1
ATOM 721 O O . HIS A 1 94 ? 11.279 -7.138 -6.694 1.00 95.94 94 HIS A O 1
ATOM 727 N N . PRO A 1 95 ? 10.459 -5.131 -7.263 1.00 95.75 95 PRO A N 1
ATOM 728 C CA . PRO A 1 95 ? 11.724 -4.449 -7.011 1.00 95.75 95 PRO A CA 1
ATOM 729 C C . PRO A 1 95 ? 12.107 -4.503 -5.518 1.00 95.75 95 PRO A C 1
ATOM 731 O O . PRO A 1 95 ? 11.225 -4.613 -4.664 1.00 95.75 95 PRO A O 1
ATOM 734 N N . PRO A 1 96 ? 13.403 -4.363 -5.178 1.00 94.62 96 PRO A N 1
ATOM 735 C CA . PRO A 1 96 ? 13.894 -4.495 -3.800 1.00 94.62 96 PRO A CA 1
ATOM 736 C C . PRO A 1 96 ? 13.400 -3.391 -2.851 1.00 94.62 96 PRO A C 1
ATOM 738 O O . PRO A 1 96 ? 13.488 -3.536 -1.638 1.00 94.62 96 PRO A O 1
ATOM 741 N N . TRP A 1 97 ? 12.877 -2.291 -3.395 1.00 95.62 97 TRP A N 1
ATOM 742 C CA . TRP A 1 97 ? 12.284 -1.186 -2.638 1.00 95.62 97 TRP A CA 1
ATOM 743 C C . TRP A 1 97 ? 10.780 -1.335 -2.387 1.00 95.62 97 TRP A C 1
ATOM 745 O O . TRP A 1 97 ? 10.170 -0.466 -1.758 1.00 95.62 97 TRP A O 1
ATOM 755 N N . PHE A 1 98 ? 10.186 -2.420 -2.886 1.00 97.69 98 PHE A N 1
ATOM 756 C CA . PHE A 1 98 ? 8.800 -2.788 -2.647 1.00 97.69 98 PHE A CA 1
ATOM 757 C C . PHE A 1 98 ? 8.738 -4.076 -1.817 1.00 97.69 98 PHE A C 1
ATOM 759 O O . PHE A 1 98 ? 9.534 -4.983 -2.045 1.00 97.69 98 PHE A O 1
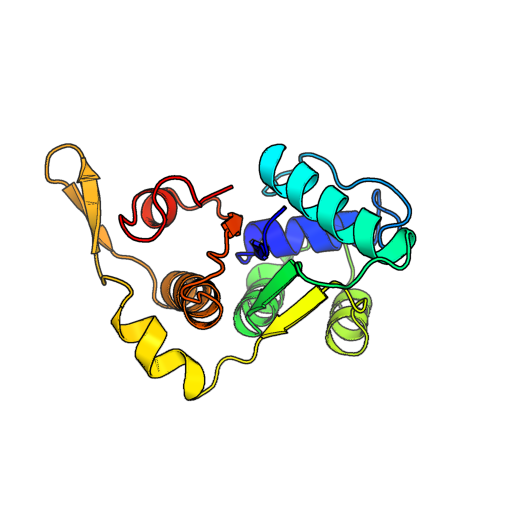ATOM 766 N N . VAL A 1 99 ? 7.786 -4.185 -0.891 1.00 96.88 99 VAL A N 1
ATOM 767 C CA . VAL A 1 99 ? 7.525 -5.403 -0.109 1.00 96.88 99 VAL A CA 1
ATOM 768 C C . VAL A 1 99 ? 6.066 -5.825 -0.238 1.00 96.88 99 VAL A C 1
ATOM 770 O O . VAL A 1 99 ? 5.152 -5.010 -0.124 1.00 96.88 99 VAL A O 1
ATOM 773 N N . VAL A 1 100 ? 5.841 -7.117 -0.465 1.00 97.56 100 VAL A N 1
ATOM 774 C CA . VAL A 1 100 ? 4.511 -7.726 -0.386 1.00 97.56 100 VAL A CA 1
ATOM 775 C C . VAL A 1 100 ? 4.374 -8.391 0.977 1.00 97.56 100 VAL A C 1
ATOM 777 O O . VAL A 1 100 ? 5.017 -9.406 1.234 1.00 97.56 100 VAL A O 1
ATOM 780 N N . ASP A 1 101 ? 3.544 -7.818 1.843 1.00 96.88 101 ASP A N 1
ATOM 781 C CA . ASP A 1 101 ? 3.384 -8.309 3.209 1.00 96.88 101 ASP A CA 1
ATOM 782 C C . ASP A 1 101 ? 2.353 -9.432 3.307 1.00 96.88 101 ASP A C 1
ATOM 784 O O . ASP A 1 101 ? 1.225 -9.286 2.811 1.00 96.88 101 ASP A O 1
ATOM 788 N N . PRO A 1 102 ? 2.701 -10.563 3.943 1.00 96.12 102 PRO A N 1
ATOM 789 C CA . PRO A 1 102 ? 1.760 -11.649 4.140 1.00 96.12 102 PRO A CA 1
ATOM 790 C C . PRO A 1 102 ? 0.619 -11.212 5.062 1.00 96.12 102 PRO A C 1
ATOM 792 O O . PRO A 1 102 ? 0.776 -10.375 5.948 1.00 96.12 102 PRO A O 1
ATOM 795 N N . VAL A 1 103 ? -0.557 -11.789 4.827 1.00 96.12 103 VAL A N 1
ATOM 796 C CA . VAL A 1 103 ? -1.671 -11.726 5.774 1.00 96.12 103 VAL A CA 1
ATOM 797 C C . VAL A 1 103 ? -1.674 -13.054 6.518 1.00 96.12 103 VAL A C 1
ATOM 799 O O . VAL A 1 103 ? -2.223 -14.041 6.031 1.00 96.12 103 VAL A O 1
ATOM 802 N N . ASP A 1 104 ? -0.982 -13.072 7.652 1.00 96.19 104 ASP A N 1
ATOM 803 C CA . ASP A 1 104 ? -0.757 -14.245 8.499 1.00 96.19 104 ASP A CA 1
ATOM 804 C C . ASP A 1 104 ? -0.994 -13.917 9.986 1.00 96.19 104 ASP A C 1
ATOM 806 O O . ASP A 1 104 ? -1.513 -12.848 10.331 1.00 96.19 104 ASP A O 1
ATOM 810 N N . GLU A 1 105 ? -0.655 -14.845 10.883 1.00 96.31 105 GLU A N 1
ATOM 811 C CA . GLU A 1 105 ? -0.859 -14.701 12.325 1.00 96.31 105 GLU A CA 1
ATOM 812 C C . GLU A 1 105 ? -0.179 -13.465 12.936 1.00 96.31 105 GLU A C 1
ATOM 814 O O . GLU A 1 105 ? -0.641 -12.968 13.966 1.00 96.31 105 GLU A O 1
ATOM 819 N N . SER A 1 106 ? 0.866 -12.921 12.302 1.00 95.38 106 SER A N 1
ATOM 820 C CA . SER A 1 106 ? 1.561 -11.729 12.800 1.00 95.38 106 SER A CA 1
ATOM 821 C C . SER A 1 106 ? 0.691 -10.470 12.752 1.00 95.38 106 SER A C 1
ATOM 823 O O . SER A 1 106 ? 0.935 -9.522 13.500 1.00 95.38 106 SER A O 1
ATOM 825 N N . LEU A 1 107 ? -0.360 -10.463 11.921 1.00 96.69 107 LEU A N 1
ATOM 826 C CA . LEU A 1 107 ? -1.295 -9.345 11.823 1.00 96.69 107 LEU A CA 1
ATOM 827 C C . LEU A 1 107 ? -2.399 -9.367 12.881 1.00 96.69 107 LEU A C 1
ATOM 829 O O . LEU A 1 107 ? -3.100 -8.366 13.000 1.00 96.69 107 LEU A O 1
ATOM 833 N N . VAL A 1 108 ? -2.563 -10.442 13.662 1.00 96.56 108 VAL A N 1
ATOM 834 C CA . VAL A 1 108 ? -3.658 -10.544 14.647 1.00 96.56 108 VAL A CA 1
ATOM 835 C C . VAL A 1 108 ? -3.592 -9.410 15.671 1.00 96.56 108 VAL A C 1
ATOM 837 O O . VAL A 1 108 ? -4.575 -8.695 15.855 1.00 96.56 108 VAL A O 1
ATOM 840 N N . GLU A 1 109 ? -2.432 -9.196 16.293 1.00 96.75 109 GLU A N 1
ATOM 841 C CA . GLU A 1 109 ? -2.250 -8.137 17.295 1.00 96.75 109 GLU A CA 1
ATOM 842 C C . GLU A 1 109 ? -2.433 -6.722 16.701 1.00 96.75 109 GLU A C 1
ATOM 844 O O . GLU A 1 109 ? -3.239 -5.956 17.233 1.00 96.75 109 GLU A O 1
ATOM 849 N N . PRO A 1 110 ? -1.790 -6.354 15.571 1.00 96.69 110 PRO A N 1
ATOM 850 C CA . PRO A 1 110 ? -2.071 -5.095 14.877 1.00 96.69 110 PRO A CA 1
ATOM 851 C C . PRO A 1 110 ? -3.541 -4.912 14.477 1.00 96.69 110 PRO A C 1
ATOM 853 O O . PRO A 1 110 ? -4.072 -3.807 14.569 1.00 96.69 110 PRO A O 1
ATOM 856 N N . PHE A 1 111 ? -4.221 -5.980 14.054 1.00 97.06 111 PHE A N 1
ATOM 857 C CA . PHE A 1 111 ? -5.619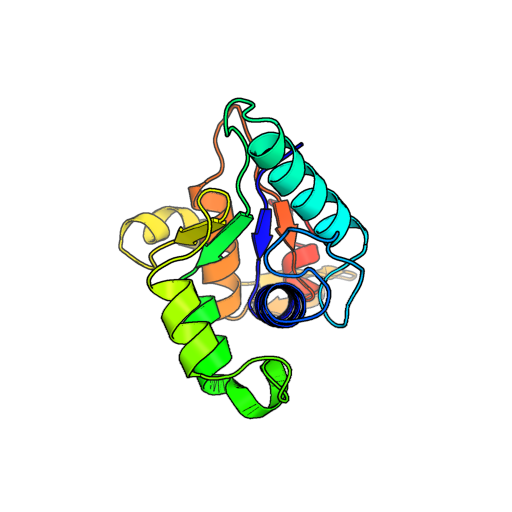 -5.931 13.627 1.00 97.06 111 PHE A CA 1
ATOM 858 C C . PHE A 1 111 ? -6.565 -5.608 14.783 1.00 97.06 111 PHE A C 1
ATOM 860 O O . PHE A 1 111 ? -7.486 -4.812 14.616 1.00 97.06 111 PHE A O 1
ATOM 867 N N . LEU A 1 112 ? -6.304 -6.146 15.977 1.00 96.12 112 LEU A N 1
ATOM 868 C CA . LEU A 1 112 ? -7.078 -5.833 17.183 1.00 96.12 112 LEU A CA 1
ATOM 869 C C . LEU A 1 112 ? -6.968 -4.358 17.606 1.00 96.12 112 LEU A C 1
ATOM 871 O O . LEU A 1 112 ? -7.826 -3.867 18.341 1.00 96.12 112 LEU A O 1
ATOM 875 N N . GLN A 1 113 ? -5.949 -3.636 17.132 1.00 94.88 113 GLN A N 1
ATOM 876 C CA . GLN A 1 113 ? -5.786 -2.200 17.381 1.00 94.88 113 GLN A CA 1
ATOM 877 C C . GLN A 1 113 ? -6.611 -1.327 16.426 1.00 94.88 113 GLN A C 1
ATOM 879 O O . GLN A 1 113 ? -6.763 -0.126 16.672 1.00 94.88 113 GLN A O 1
ATOM 884 N N . VAL A 1 114 ? -7.145 -1.899 15.342 1.00 96.75 114 VAL A N 1
ATOM 885 C CA . VAL A 1 114 ? -8.001 -1.178 14.399 1.00 96.75 114 VAL A CA 1
ATOM 886 C C . VAL A 1 114 ? -9.418 -1.119 14.971 1.00 96.75 114 VAL A C 1
ATOM 888 O O . VAL A 1 114 ? -10.034 -2.161 15.209 1.00 96.75 114 VAL A O 1
ATOM 891 N N . PRO A 1 115 ? -9.983 0.077 15.210 1.00 95.44 115 PRO A N 1
ATOM 892 C CA . PRO A 1 115 ? -11.334 0.164 15.734 1.00 95.44 115 PRO A CA 1
ATOM 893 C C . PRO A 1 115 ? -12.335 -0.317 14.677 1.00 95.44 115 PRO A C 1
ATOM 895 O O . PRO A 1 115 ? -12.194 -0.051 13.489 1.00 95.44 115 PRO A O 1
ATOM 898 N N . SER A 1 116 ? -13.403 -0.986 15.108 1.00 94.50 116 SER A N 1
ATOM 899 C CA . SER A 1 116 ? -14.466 -1.436 14.195 1.00 94.50 116 SER A CA 1
ATOM 900 C C . SER A 1 116 ? -15.321 -0.287 13.645 1.00 94.50 116 SER A C 1
ATOM 902 O O . SER A 1 116 ? -16.018 -0.453 12.641 1.00 94.50 116 SER A O 1
ATOM 904 N N . LYS A 1 117 ? -15.286 0.878 14.307 1.00 96.12 117 LYS A N 1
ATOM 905 C CA . LYS A 1 117 ? -16.011 2.093 13.927 1.00 96.12 117 LYS A CA 1
ATOM 906 C C . LYS A 1 117 ? -15.154 3.334 14.131 1.00 96.12 117 LYS A C 1
ATOM 908 O O . LYS A 1 117 ? -14.359 3.386 15.065 1.00 96.12 117 LYS A O 1
ATOM 913 N N . VAL A 1 118 ? -15.390 4.353 13.315 1.00 95.12 118 VAL A N 1
ATOM 914 C CA . VAL A 1 118 ? -14.723 5.658 13.395 1.00 95.12 118 VAL A CA 1
ATOM 915 C C . VAL A 1 118 ? -15.753 6.787 13.402 1.00 95.12 118 VAL A C 1
ATOM 917 O O . VAL A 1 118 ? -16.812 6.667 12.781 1.00 95.12 118 VAL A O 1
ATOM 920 N N . ASP A 1 119 ? -15.460 7.867 14.126 1.00 94.50 119 ASP A N 1
ATOM 921 C CA . ASP A 1 119 ? -16.296 9.070 14.151 1.00 94.50 119 ASP A CA 1
ATOM 922 C C . ASP A 1 119 ? -16.056 9.924 12.895 1.00 94.50 119 ASP A C 1
ATOM 924 O O . ASP A 1 119 ? -14.958 10.424 12.637 1.00 94.50 119 ASP A O 1
ATOM 928 N N . MET A 1 120 ? -17.113 10.106 12.109 1.00 93.75 120 MET A N 1
ATOM 929 C CA . MET A 1 120 ? -17.145 10.918 10.893 1.00 93.75 120 MET A CA 1
ATOM 930 C C . MET A 1 120 ? -17.467 12.395 11.176 1.00 93.75 120 MET A C 1
ATOM 932 O O . MET A 1 120 ? -17.546 13.204 10.249 1.00 93.75 120 MET A O 1
ATOM 936 N N . GLY A 1 121 ? -17.564 12.785 12.447 1.00 90.06 121 GLY A N 1
ATOM 937 C CA . GLY A 1 121 ? -17.917 14.122 12.905 1.00 90.06 121 GLY A CA 1
ATOM 938 C C . GLY A 1 121 ? -19.405 14.240 13.232 1.00 90.06 121 GLY A C 1
ATOM 939 O O . GLY A 1 121 ? -20.248 13.524 12.694 1.00 90.06 121 GLY A O 1
ATOM 940 N N . GLY A 1 122 ? -19.736 15.150 14.152 1.00 87.12 122 GLY A N 1
ATOM 941 C CA . GLY A 1 122 ? -21.120 15.347 14.601 1.00 87.12 122 GLY A CA 1
ATOM 942 C C . GLY A 1 122 ? -21.712 14.142 15.345 1.00 87.12 122 GLY A C 1
ATOM 943 O O . GLY A 1 122 ? -22.932 14.038 15.439 1.00 87.12 122 GLY A O 1
ATOM 944 N N . GLY A 1 123 ? -20.868 13.230 15.849 1.00 88.62 123 GLY A N 1
ATOM 945 C CA . GLY A 1 123 ? -21.281 12.000 16.531 1.00 88.62 123 GLY A CA 1
ATOM 946 C C . GLY A 1 123 ? -21.695 10.862 15.592 1.00 88.62 123 GLY A C 1
ATOM 947 O O . GLY A 1 123 ? -22.207 9.843 16.060 1.00 88.62 123 GLY A O 1
ATOM 948 N N . GLN A 1 124 ? -21.504 11.007 14.277 1.00 93.81 124 GLN A N 1
ATOM 949 C CA . GLN A 1 124 ? -21.838 9.965 13.312 1.00 93.81 124 GLN A CA 1
ATOM 950 C C . GLN A 1 124 ? -20.738 8.900 13.259 1.00 93.81 124 GLN A C 1
ATOM 952 O O . GLN A 1 124 ? -19.642 9.153 12.770 1.00 93.81 124 GLN A O 1
ATOM 957 N N . LEU A 1 125 ? -21.052 7.673 13.677 1.00 95.75 125 LEU A N 1
ATOM 958 C CA . LEU A 1 125 ? -20.135 6.537 13.557 1.00 95.75 125 LEU A CA 1
ATOM 959 C C . LEU A 1 125 ? -20.304 5.812 12.215 1.00 95.75 125 LEU A C 1
ATOM 961 O O . LEU A 1 125 ? -21.426 5.506 11.810 1.00 95.75 125 LEU A O 1
ATOM 965 N N . ALA A 1 126 ? -19.190 5.469 11.567 1.00 96.31 126 ALA A N 1
ATOM 966 C CA . ALA A 1 126 ? -19.150 4.619 10.378 1.00 96.31 126 ALA A CA 1
ATOM 967 C C . ALA A 1 126 ? -18.353 3.338 10.648 1.00 96.31 126 ALA A C 1
ATOM 969 O O . ALA A 1 126 ? -17.337 3.377 11.339 1.00 96.31 126 ALA A O 1
ATOM 970 N N . ASN A 1 127 ? -18.806 2.208 10.098 1.00 96.81 127 ASN A N 1
ATOM 971 C CA . ASN A 1 127 ? -18.088 0.937 10.201 1.00 96.81 127 ASN A CA 1
ATOM 972 C C . ASN A 1 127 ? -16.877 0.925 9.261 1.00 96.81 127 ASN A C 1
ATOM 974 O O . ASN A 1 127 ? -16.968 1.404 8.125 1.00 96.81 127 ASN A O 1
ATOM 978 N N . ILE A 1 128 ? -15.784 0.324 9.725 1.00 96.19 128 ILE A N 1
ATOM 979 C CA . ILE A 1 128 ? -14.621 -0.003 8.899 1.00 96.19 128 ILE A CA 1
ATOM 980 C C . ILE A 1 128 ? -14.805 -1.422 8.363 1.00 96.19 128 ILE A C 1
ATOM 982 O O . ILE A 1 128 ? -15.116 -2.340 9.124 1.00 96.19 128 ILE A O 1
ATOM 986 N N . GLU A 1 129 ? -14.656 -1.599 7.050 1.00 95.19 129 GLU A N 1
ATOM 987 C CA . GLU A 1 129 ? -14.735 -2.928 6.447 1.00 95.19 129 GLU A CA 1
ATOM 988 C C . GLU A 1 129 ? -13.524 -3.764 6.864 1.00 95.19 129 GLU A C 1
ATOM 990 O O . GLU A 1 129 ? -12.417 -3.254 7.028 1.00 95.19 129 GLU A O 1
ATOM 995 N N . TRP A 1 130 ? -13.711 -5.076 7.009 1.00 94.50 130 TRP A N 1
ATOM 996 C CA . TRP A 1 130 ? -12.643 -5.965 7.476 1.00 94.50 130 TRP A CA 1
ATOM 997 C C . TRP A 1 130 ? -11.411 -5.959 6.552 1.00 94.50 130 TRP A C 1
ATOM 999 O O . TRP A 1 130 ? -10.290 -6.099 7.036 1.00 94.50 130 TRP A O 1
ATOM 1009 N N . ALA A 1 131 ? -11.608 -5.781 5.239 1.00 94.88 131 ALA A N 1
ATOM 1010 C CA . ALA A 1 131 ? -10.515 -5.696 4.273 1.00 94.88 131 ALA A CA 1
ATOM 1011 C C . ALA A 1 131 ? -9.681 -4.424 4.495 1.00 94.88 131 ALA A C 1
ATOM 1013 O O . ALA A 1 131 ? -8.463 -4.512 4.646 1.00 94.88 131 ALA A O 1
ATOM 1014 N N . ASP A 1 132 ? -10.347 -3.274 4.647 1.00 96.50 132 ASP A N 1
ATOM 1015 C CA . ASP A 1 132 ? -9.698 -1.997 4.962 1.00 96.50 132 ASP A CA 1
ATOM 1016 C C . ASP A 1 132 ? -8.946 -2.087 6.302 1.00 96.50 132 ASP A C 1
ATOM 1018 O O . ASP A 1 132 ? -7.810 -1.626 6.425 1.00 96.50 132 ASP A O 1
ATOM 1022 N N . ALA A 1 133 ? -9.535 -2.757 7.300 1.00 97.38 133 ALA A N 1
ATOM 1023 C CA . ALA A 1 133 ? -8.888 -2.991 8.587 1.00 97.38 133 ALA A CA 1
ATOM 1024 C C . ALA A 1 133 ? -7.614 -3.846 8.472 1.00 97.38 133 ALA A C 1
ATOM 1026 O O . ALA A 1 133 ? -6.650 -3.581 9.185 1.00 97.38 133 ALA A O 1
ATOM 1027 N N . ILE A 1 134 ? -7.554 -4.822 7.558 1.00 98.00 134 ILE A N 1
ATOM 1028 C CA . ILE A 1 134 ? -6.319 -5.579 7.296 1.00 98.00 134 ILE A CA 1
ATOM 1029 C C . ILE A 1 134 ? -5.244 -4.674 6.695 1.00 98.00 134 ILE A C 1
ATOM 1031 O O . ILE A 1 134 ? -4.093 -4.754 7.117 1.00 98.00 134 ILE A O 1
ATOM 1035 N N . HIS A 1 135 ? -5.593 -3.785 5.764 1.00 98.00 135 HIS A N 1
ATOM 1036 C CA . HIS A 1 135 ? -4.626 -2.846 5.186 1.00 98.00 135 HIS A CA 1
ATOM 1037 C C . HIS A 1 135 ? -4.052 -1.898 6.247 1.00 98.00 135 HIS A C 1
ATOM 1039 O O . HIS A 1 135 ? -2.837 -1.698 6.301 1.00 98.00 135 HIS A O 1
ATOM 1045 N N . VAL A 1 136 ? -4.895 -1.394 7.153 1.00 97.94 136 VAL A N 1
ATOM 1046 C CA . VAL A 1 136 ? -4.450 -0.608 8.315 1.00 97.94 136 VAL A CA 1
ATOM 1047 C C . VAL A 1 136 ? -3.573 -1.443 9.251 1.00 97.94 136 VAL A C 1
ATOM 1049 O O . VAL A 1 136 ? -2.507 -0.987 9.662 1.00 97.94 136 VAL A O 1
ATOM 1052 N N . ALA A 1 137 ? -3.972 -2.679 9.555 1.00 98.06 137 ALA A N 1
ATOM 1053 C CA . ALA A 1 137 ? -3.200 -3.586 10.400 1.00 98.06 137 ALA A CA 1
ATOM 1054 C C . ALA A 1 137 ? -1.809 -3.877 9.815 1.00 98.06 137 ALA A C 1
ATOM 1056 O O . ALA A 1 137 ? -0.833 -3.926 10.558 1.00 98.06 137 ALA A O 1
ATOM 1057 N N . THR A 1 138 ? -1.690 -4.003 8.489 1.00 97.94 138 THR A N 1
ATOM 1058 C CA . THR A 1 138 ? -0.395 -4.133 7.799 1.00 97.94 138 THR A CA 1
ATOM 1059 C C . THR A 1 138 ? 0.478 -2.887 7.968 1.00 97.94 138 THR A C 1
ATOM 1061 O O . THR A 1 138 ? 1.694 -2.996 8.070 1.00 97.94 138 THR A O 1
ATOM 1064 N N . VAL A 1 139 ? -0.106 -1.687 8.029 1.00 97.38 139 VAL A N 1
ATOM 1065 C CA . VAL A 1 139 ? 0.657 -0.463 8.333 1.00 97.38 139 VAL A CA 1
ATOM 1066 C C . VAL A 1 139 ? 1.117 -0.465 9.791 1.00 97.38 139 VAL A C 1
ATOM 1068 O O . VAL A 1 139 ? 2.277 -0.161 10.063 1.00 97.38 139 VAL A O 1
ATOM 1071 N N . PHE A 1 140 ? 0.242 -0.841 10.726 1.00 96.81 140 PHE A N 1
ATOM 1072 C CA . PHE A 1 140 ? 0.573 -0.906 12.153 1.00 96.81 140 PHE A CA 1
ATOM 1073 C C . PHE A 1 140 ? 1.609 -1.983 12.482 1.00 96.81 140 PHE A C 1
ATOM 1075 O O . PHE A 1 140 ? 2.451 -1.755 13.343 1.00 96.81 140 PHE A O 1
ATOM 1082 N N . SER A 1 141 ? 1.610 -3.121 11.784 1.00 95.75 141 SER A N 1
ATOM 1083 C CA . SER A 1 141 ? 2.594 -4.189 12.013 1.00 95.75 141 SER A CA 1
ATOM 1084 C C . SER A 1 141 ? 4.028 -3.771 11.680 1.00 95.75 141 SER A C 1
ATOM 1086 O O . SER A 1 141 ? 4.977 -4.356 12.200 1.00 95.75 141 SER A O 1
ATOM 1088 N N . ARG A 1 142 ? 4.194 -2.741 10.842 1.00 93.56 142 ARG A N 1
ATOM 1089 C CA . ARG A 1 142 ? 5.495 -2.153 10.494 1.00 93.56 142 ARG A CA 1
ATOM 1090 C C . ARG A 1 142 ? 5.849 -0.925 11.324 1.00 93.56 142 ARG A C 1
ATOM 1092 O O . ARG A 1 142 ? 6.960 -0.409 11.193 1.00 93.56 142 ARG A O 1
ATOM 1099 N N . ASP A 1 143 ? 4.934 -0.425 12.151 1.00 93.19 143 ASP A N 1
ATOM 1100 C CA . ASP A 1 143 ? 5.251 0.674 13.051 1.00 93.19 143 ASP A CA 1
ATOM 1101 C C . ASP A 1 143 ? 6.216 0.205 14.136 1.00 93.19 143 ASP A C 1
ATOM 1103 O O . ASP A 1 143 ? 6.002 -0.789 14.823 1.00 93.19 143 ASP A O 1
ATOM 1107 N N . THR A 1 144 ? 7.257 0.997 14.350 1.00 88.00 144 THR A N 1
ATOM 1108 C CA . THR A 1 144 ? 8.181 0.838 15.471 1.00 88.00 144 THR A CA 1
ATOM 1109 C C . THR A 1 144 ? 8.126 2.076 16.360 1.00 88.00 144 THR A C 1
ATOM 1111 O O . THR A 1 144 ? 7.391 3.040 16.098 1.00 88.00 144 THR A O 1
ATOM 1114 N N . GLU A 1 145 ? 8.885 2.068 17.453 1.00 85.31 145 GLU A N 1
ATOM 1115 C CA . GLU A 1 145 ? 9.081 3.269 18.269 1.00 85.31 145 GLU A CA 1
ATOM 1116 C C . GLU A 1 145 ? 9.865 4.343 17.500 1.00 85.31 145 GLU A C 1
ATOM 1118 O O . GLU A 1 145 ? 9.611 5.535 17.661 1.00 85.31 145 GLU A O 1
ATOM 1123 N N . GLN A 1 146 ? 10.789 3.927 16.629 1.00 84.00 146 GLN A N 1
ATOM 1124 C CA . GLN A 1 146 ? 11.692 4.814 15.896 1.00 84.00 146 GLN A CA 1
ATOM 1125 C C . GLN A 1 146 ? 11.156 5.235 14.520 1.00 84.00 146 GLN A C 1
ATOM 1127 O O . GLN A 1 146 ? 11.662 6.196 13.933 1.00 84.00 146 GLN A O 1
ATOM 1132 N N . GLU A 1 147 ? 10.160 4.530 13.984 1.00 85.38 147 GLU A N 1
ATOM 1133 C CA . GLU A 1 147 ? 9.620 4.777 12.650 1.00 85.38 147 GLU A CA 1
ATOM 1134 C C . GLU A 1 147 ? 8.116 4.509 12.582 1.00 85.38 147 GLU A C 1
ATOM 1136 O O . GLU A 1 147 ? 7.647 3.422 12.908 1.00 85.38 147 GLU A O 1
ATOM 1141 N N . LYS A 1 148 ? 7.369 5.513 12.111 1.00 92.56 148 LYS A N 1
ATOM 1142 C CA . LYS A 1 148 ? 5.941 5.400 11.802 1.00 92.56 148 LYS A CA 1
ATOM 1143 C C . LYS A 1 148 ? 5.730 5.353 10.296 1.00 92.56 148 LYS A C 1
ATOM 1145 O O . LYS A 1 148 ? 6.219 6.229 9.573 1.00 92.56 148 LYS A O 1
ATOM 1150 N N . CYS A 1 149 ? 4.964 4.368 9.848 1.00 96.00 149 CYS A N 1
ATOM 1151 C CA . CYS A 1 149 ? 4.603 4.174 8.453 1.00 96.00 149 CYS A CA 1
ATOM 1152 C C . CYS A 1 149 ? 3.462 5.107 8.030 1.00 96.00 149 CYS A C 1
ATOM 1154 O O . CYS A 1 149 ? 2.666 5.580 8.844 1.00 96.00 149 CYS A O 1
ATOM 1156 N N . TYR A 1 150 ? 3.399 5.398 6.740 1.00 97.19 150 TYR A N 1
ATOM 1157 C CA . TYR A 1 150 ? 2.333 6.179 6.120 1.00 97.19 150 TYR A CA 1
ATOM 1158 C C . TYR A 1 150 ? 1.411 5.248 5.348 1.00 97.19 150 TYR A C 1
ATOM 1160 O O . TYR A 1 150 ? 1.822 4.150 4.983 1.00 97.19 150 TYR A O 1
ATOM 1168 N N . MET A 1 151 ? 0.182 5.678 5.092 1.00 97.81 151 MET A N 1
ATOM 1169 C CA . MET A 1 151 ? -0.786 4.893 4.331 1.00 97.81 151 MET A CA 1
ATOM 1170 C C . MET A 1 151 ? -1.316 5.718 3.166 1.00 97.81 151 MET A C 1
ATOM 1172 O O . MET A 1 151 ? -1.903 6.768 3.394 1.00 97.81 151 MET A O 1
ATOM 1176 N N . ALA A 1 152 ? -1.123 5.256 1.933 1.00 97.94 152 ALA A N 1
ATOM 1177 C CA . ALA A 1 152 ? -1.862 5.791 0.797 1.00 97.94 152 ALA A CA 1
ATOM 1178 C C . ALA A 1 152 ? -3.254 5.159 0.794 1.00 97.94 152 ALA A C 1
ATOM 1180 O O . ALA A 1 152 ? -3.358 3.937 0.651 1.00 97.94 152 ALA A O 1
ATOM 1181 N N . VAL A 1 153 ? -4.302 5.967 0.970 1.00 97.31 153 VAL A N 1
ATOM 1182 C CA . VAL A 1 153 ? -5.683 5.479 1.116 1.00 97.31 153 VAL A CA 1
ATOM 1183 C C . VAL A 1 153 ? -6.700 6.542 0.713 1.00 97.31 153 VAL A C 1
ATOM 1185 O O . VAL A 1 153 ? -6.600 7.707 1.094 1.00 97.31 153 VAL A O 1
ATOM 1188 N N . GLU A 1 154 ? -7.720 6.131 -0.036 1.00 94.75 154 GLU A N 1
ATOM 1189 C CA . GLU A 1 154 ? -8.802 7.023 -0.481 1.00 94.75 154 GLU A CA 1
ATOM 1190 C C . GLU A 1 154 ? -9.964 7.077 0.520 1.00 94.75 154 GLU A C 1
ATOM 1192 O O . GLU A 1 154 ? -10.739 8.036 0.542 1.00 94.75 154 GLU A O 1
ATOM 1197 N N . ASP A 1 155 ? -10.102 6.041 1.346 1.00 95.06 155 ASP A N 1
ATOM 1198 C CA . ASP A 1 155 ? -11.220 5.894 2.263 1.00 95.06 155 ASP A CA 1
ATOM 1199 C C . ASP A 1 155 ? -11.174 6.922 3.403 1.00 95.06 155 ASP A C 1
ATOM 1201 O O . ASP A 1 155 ? -10.318 6.885 4.292 1.00 95.06 155 ASP A O 1
ATOM 1205 N N . GLN A 1 156 ? -12.160 7.821 3.412 1.00 94.50 156 GLN A N 1
ATOM 1206 C CA . GLN A 1 156 ? -12.292 8.875 4.419 1.00 94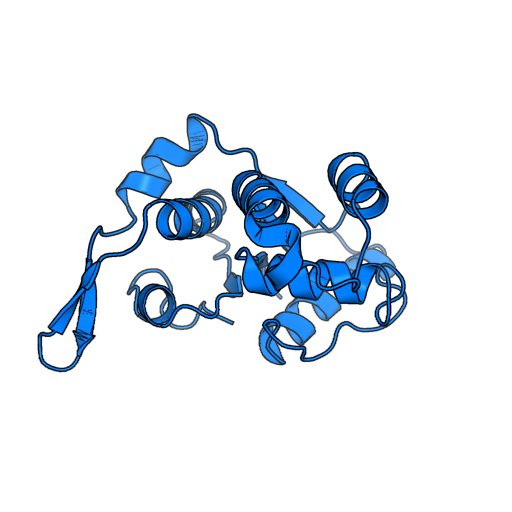.50 156 GLN A CA 1
ATOM 1207 C C . GLN A 1 156 ? -12.463 8.341 5.847 1.00 94.50 156 GLN A C 1
ATOM 1209 O O . GLN A 1 156 ? -12.140 9.047 6.801 1.00 94.50 156 GLN A O 1
ATOM 1214 N N . ARG A 1 157 ? -12.972 7.115 6.016 1.00 95.44 157 ARG A N 1
ATOM 1215 C CA . ARG A 1 157 ? -13.092 6.451 7.321 1.00 95.44 157 ARG A CA 1
ATOM 1216 C C . ARG A 1 157 ? -11.701 6.153 7.870 1.00 95.44 157 ARG A C 1
ATOM 1218 O O . ARG A 1 157 ? -11.407 6.494 9.012 1.00 95.44 157 ARG A O 1
ATOM 1225 N N . ILE A 1 158 ? -10.826 5.596 7.034 1.00 96.50 158 ILE A N 1
ATOM 1226 C CA . ILE A 1 158 ? -9.440 5.294 7.407 1.00 96.50 158 ILE A CA 1
ATOM 1227 C C . ILE A 1 158 ? -8.653 6.578 7.674 1.00 96.50 158 ILE A C 1
ATOM 1229 O O . ILE A 1 158 ? -7.940 6.662 8.672 1.00 96.50 158 ILE A O 1
ATOM 1233 N N . GLN A 1 159 ? -8.858 7.618 6.860 1.00 95.19 159 GLN A N 1
ATOM 1234 C CA . GLN A 1 159 ? -8.224 8.930 7.055 1.00 95.19 159 GLN A CA 1
ATOM 1235 C C . GLN A 1 159 ? -8.579 9.603 8.392 1.00 95.19 159 GLN A C 1
ATOM 1237 O O . GLN A 1 159 ? -7.858 10.493 8.839 1.00 95.19 159 GLN A O 1
ATOM 1242 N N . ARG A 1 160 ? -9.675 9.187 9.038 1.00 94.44 160 ARG A N 1
ATOM 1243 C CA . ARG A 1 160 ? -10.119 9.695 10.344 1.00 94.44 160 ARG A CA 1
ATOM 1244 C C . ARG A 1 160 ? -9.699 8.833 11.528 1.00 94.44 160 ARG A C 1
ATOM 1246 O O . ARG A 1 160 ? -10.052 9.158 12.660 1.00 94.44 160 ARG A O 1
ATOM 1253 N N . LEU A 1 161 ? -8.958 7.750 11.303 1.00 94.62 161 LEU A N 1
ATOM 1254 C CA . LEU A 1 161 ? -8.426 6.948 12.396 1.00 94.62 161 LEU A CA 1
ATOM 1255 C C . LEU A 1 161 ? -7.422 7.769 13.219 1.00 94.62 161 LEU A C 1
ATOM 1257 O O . LEU A 1 161 ? -6.418 8.212 12.657 1.00 94.62 161 LEU A O 1
ATOM 1261 N N . PRO A 1 162 ? -7.619 7.922 14.544 1.00 91.81 162 PRO A N 1
ATOM 1262 C CA . PRO A 1 162 ? -6.694 8.679 15.390 1.00 91.81 162 PRO A CA 1
ATOM 1263 C C . PRO A 1 162 ? -5.245 8.178 15.305 1.00 91.81 162 PRO A C 1
ATOM 1265 O O . PRO A 1 162 ? -4.301 8.959 15.290 1.00 91.81 162 PRO A O 1
ATOM 1268 N N . GLN A 1 163 ? -5.053 6.863 15.174 1.00 92.56 163 GLN A N 1
ATOM 1269 C CA . GLN A 1 163 ? -3.737 6.228 15.051 1.00 92.56 163 GLN A CA 1
ATOM 1270 C C . GLN A 1 163 ? -3.000 6.587 13.741 1.00 92.56 163 GLN A C 1
ATOM 1272 O O . GLN A 1 163 ? -1.775 6.430 13.656 1.00 92.56 163 GLN A O 1
ATOM 1277 N N . LEU A 1 164 ? -3.731 7.060 12.723 1.00 93.94 164 LEU A N 1
ATOM 1278 C CA . LEU A 1 164 ? -3.219 7.485 11.416 1.00 93.94 164 LEU A CA 1
ATOM 1279 C C . LEU A 1 164 ? -3.305 9.006 11.200 1.00 93.94 164 LEU A C 1
ATOM 1281 O O . LEU A 1 164 ? -3.102 9.477 10.076 1.00 93.94 164 LEU A O 1
ATOM 1285 N N . GLU A 1 165 ? -3.568 9.792 12.246 1.00 92.50 165 GLU A N 1
ATOM 1286 C CA . GLU A 1 165 ? -3.649 11.248 12.134 1.00 92.50 165 GLU A CA 1
ATOM 1287 C C . GLU A 1 165 ? -2.340 11.830 11.563 1.00 92.50 165 GLU A C 1
ATOM 1289 O O . GLU A 1 165 ? -1.240 11.568 12.053 1.00 92.50 165 GLU A O 1
ATOM 1294 N N . GLY A 1 166 ? -2.447 12.580 10.459 1.00 91.25 166 GLY A N 1
ATOM 1295 C CA . GLY A 1 166 ? -1.291 13.133 9.738 1.00 91.25 166 GLY A CA 1
ATOM 1296 C C . GLY A 1 166 ? -0.406 12.096 9.022 1.00 91.25 166 GLY A C 1
ATOM 1297 O O . GLY A 1 166 ? 0.719 12.421 8.618 1.00 91.25 166 GLY A O 1
ATOM 1298 N N . ARG A 1 167 ? -0.884 10.851 8.879 1.00 95.00 167 ARG A N 1
ATOM 1299 C CA . ARG A 1 167 ? -0.159 9.717 8.274 1.00 95.00 167 ARG A CA 1
ATOM 1300 C C . ARG A 1 167 ? -0.827 9.133 7.027 1.00 95.00 167 ARG A C 1
ATOM 1302 O O . ARG A 1 167 ? -0.228 8.274 6.381 1.00 95.00 167 ARG A O 1
ATOM 1309 N N . CYS A 1 168 ? -2.026 9.593 6.679 1.00 95.50 168 CYS A N 1
ATOM 1310 C CA . CYS A 1 168 ? -2.682 9.231 5.426 1.00 95.50 168 CYS A CA 1
ATOM 1311 C C . CYS A 1 168 ? -2.215 10.147 4.289 1.00 95.50 168 CYS A C 1
ATOM 1313 O O . CYS A 1 168 ? -2.104 11.360 4.484 1.00 95.50 168 CYS A O 1
ATOM 1315 N N . LEU A 1 169 ? -1.916 9.549 3.136 1.00 92.50 169 LEU A N 1
ATOM 1316 C CA . LEU A 1 169 ? -1.443 10.208 1.921 1.00 92.50 169 LEU A CA 1
ATOM 1317 C C . LEU A 1 169 ? -2.444 10.045 0.796 1.00 92.50 169 LEU A C 1
ATOM 1319 O O . LEU A 1 169 ? -2.970 8.928 0.601 1.00 92.50 169 LEU A O 1
#

pLDDT: mean 95.08, std 4.03, range [70.75, 98.62]

Nearest PDB structures (foldseek):
  3h87-assembly1_B  TM=4.973E-01  e=9.868E-01  Mycobacterium tuberculosis H37Rv
  3bwd-assembly1_D  TM=2.031E-01  e=4.280E-01  Arabidopsis thaliana
  2j0v-assembly3_C  TM=2.258E-01  e=7.962E+00  Arabidopsis thaliana

Foldseek 3Di:
DAAEEEALQRVLLVLLCCVPVCVVVVRQDDDDPQQHRVNSVVVNVQSVCVVVVHPNPYAYEYEPLSLVVCVVCVCPRNVVSDDPVSSVCCVVDPDPRYYHHYPDPLLPVLLVVQDQWFDPPPRDIDGDDSSNSSSSSVQVSPDDPVHHYAYRDDDVRVCRPPSCPVRYD

Sequence (169 aa):
MRSIGLDTGPLADFLGQFYGSAQRGNAPFQKGMSLTPEAAKAINAIVQTFVRDEPARYLVFASTLAFAEITRKWGNLAGGRFHPHQLRAFIAAHPPWFVVDPVDESLVEPFLQVPSKVDMGGGQLANIEWADAIHVATVFSRDTEQEKCYMAVEDQRIQRLPQLEGRCL